Protein AF-J5WQX0-F1 (afdb_monomer)

Foldseek 3Di:
DDDPLVVLVVVLVVVVVQQVVQQDKDKDKFKDWDWDAAFKDFGDQAPADPVFWPDKKWWKDADPDTAIAQHAQADPVPRDGHQFGWHWDADPRIIMIHGSHIGHGIIIMMMTIGTGDDRVVVSVVSVVVSCVVVDDDD

pLDDT: mean 81.72, std 13.85, range [39.38, 97.69]

Radius of gyration: 22.19 Å; Cα contacts (8 Å, |Δi|>4): 241; chains: 1; bounding box: 36×27×76 Å

Nearest PDB structures (foldseek):
  5ziz-assembly3_A  TM=2.609E-01  e=1.742E-01  Xanthomonas campestris
  5zj0-assembly1_A  TM=2.557E-01  e=2.558E-01  Xanthomonas campestris
  2y7o-assembly1_A  TM=2.912E-01  e=1.125E+00  Candida albicans
  4lee-assembly4_D  TM=2.556E-01  e=1.652E+00  Candida albicans
  1nt0-assembly1_G  TM=1.414E-01  e=8.095E-01  Rattus norvegicus

Sequence (138 aa):
MISVKNTLEAMMNKFKSIDALDTGIRTKVVTEHINIRKGINNLEVLDIDVDKIVSISGTVHYSNYVLPLSYPQLNYGSGGYIEWGLAAVVISKSLKLISGA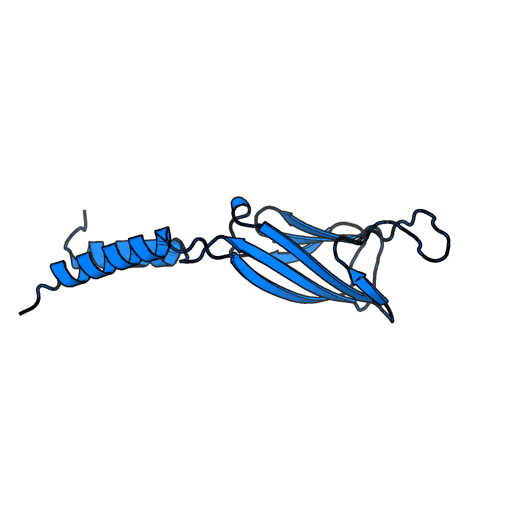DWNNCDVQVVISYVGGVKRSKIKAFKTFVKMKLGGVK

Structure (mmCIF, N/CA/C/O backbone):
data_AF-J5WQX0-F1
#
_entry.id   AF-J5WQX0-F1
#
loop_
_atom_site.group_PDB
_atom_site.id
_atom_site.type_symbol
_atom_site.label_atom_id
_atom_site.label_alt_id
_atom_site.label_comp_id
_atom_site.label_asym_id
_atom_site.label_entity_id
_atom_site.label_seq_id
_atom_site.pdbx_PDB_ins_code
_atom_site.Cartn_x
_atom_site.Cartn_y
_atom_site.Cartn_z
_atom_site.occupancy
_atom_site.B_iso_or_equiv
_atom_site.auth_seq_id
_atom_site.auth_comp_id
_atom_site.auth_asym_id
_atom_site.auth_atom_id
_atom_site.pdbx_PDB_model_num
ATOM 1 N N . MET A 1 1 ? -15.744 13.727 48.643 1.00 56.00 1 MET A N 1
ATOM 2 C CA . MET A 1 1 ? -14.835 12.661 48.168 1.00 56.00 1 MET A CA 1
ATOM 3 C C . MET A 1 1 ? -15.440 12.066 46.901 1.00 56.00 1 MET A C 1
ATOM 5 O O . MET A 1 1 ? -16.520 11.497 46.980 1.00 56.00 1 MET A O 1
ATOM 9 N N . ILE A 1 2 ? -14.848 12.301 45.725 1.00 59.72 2 ILE A N 1
ATOM 10 C CA . ILE A 1 2 ? -15.387 11.765 44.461 1.00 59.72 2 ILE A CA 1
ATOM 11 C C . ILE A 1 2 ? -15.144 10.253 44.453 1.00 59.72 2 ILE A C 1
ATOM 13 O O . ILE A 1 2 ? -14.014 9.804 44.634 1.00 59.72 2 ILE A O 1
ATOM 17 N N . SER A 1 3 ? -16.210 9.471 44.285 1.00 80.00 3 SER A N 1
ATOM 18 C CA . SER A 1 3 ? -16.136 8.011 44.233 1.00 80.00 3 SER A CA 1
ATOM 19 C C . SER A 1 3 ? -15.276 7.562 43.049 1.00 80.00 3 SER A C 1
ATOM 21 O O . SER A 1 3 ? -15.590 7.870 41.899 1.00 80.00 3 SER A O 1
ATOM 23 N N . VAL A 1 4 ? -14.220 6.787 43.323 1.00 76.81 4 VAL A N 1
ATOM 24 C CA . VAL A 1 4 ? -13.341 6.179 42.305 1.00 76.81 4 VAL A CA 1
ATOM 25 C C . VAL A 1 4 ? -14.153 5.398 41.267 1.00 76.81 4 VAL A C 1
ATOM 27 O O . VAL A 1 4 ? -13.832 5.428 40.080 1.00 76.81 4 VAL A O 1
ATOM 30 N N . LYS A 1 5 ? -15.248 4.758 41.694 1.00 77.94 5 LYS A N 1
ATOM 31 C CA . LYS A 1 5 ? -16.165 4.032 40.812 1.00 77.94 5 LYS A CA 1
ATOM 32 C C . LYS A 1 5 ? -16.825 4.952 39.784 1.00 77.94 5 LYS A C 1
ATOM 34 O O . LYS A 1 5 ? -16.767 4.662 38.594 1.00 77.94 5 LYS A O 1
ATOM 39 N N . ASN A 1 6 ? -17.362 6.086 40.227 1.00 80.88 6 ASN A N 1
ATOM 40 C CA . ASN A 1 6 ? -18.042 7.039 39.346 1.00 80.88 6 ASN A CA 1
ATOM 41 C C . ASN A 1 6 ? -17.059 7.651 38.336 1.00 80.88 6 ASN A C 1
ATOM 43 O O . ASN A 1 6 ? -17.403 7.838 37.170 1.00 80.88 6 ASN A O 1
ATOM 47 N N . THR A 1 7 ? -15.814 7.905 38.754 1.00 80.94 7 THR A N 1
ATOM 48 C CA . THR A 1 7 ? -14.754 8.391 37.859 1.00 80.94 7 THR A CA 1
ATOM 49 C C . THR A 1 7 ? -14.392 7.355 36.795 1.00 80.94 7 THR A C 1
ATOM 51 O O . THR A 1 7 ? -14.305 7.693 35.615 1.00 80.94 7 THR A O 1
ATOM 54 N N . LEU A 1 8 ? -14.221 6.083 37.173 1.00 81.50 8 LEU A N 1
ATOM 55 C CA . LEU A 1 8 ? -13.897 5.011 36.225 1.00 81.50 8 LEU A CA 1
ATOM 56 C C . LEU A 1 8 ? -15.040 4.753 35.235 1.00 81.50 8 LEU A C 1
ATOM 58 O O . LEU A 1 8 ? -14.784 4.580 34.044 1.00 81.50 8 LEU A O 1
ATOM 62 N N . GLU A 1 9 ? -16.292 4.774 35.695 1.00 82.38 9 GLU A N 1
ATOM 63 C CA . GLU A 1 9 ? -17.473 4.635 34.835 1.00 82.38 9 GLU A CA 1
ATOM 64 C C . GLU A 1 9 ? -17.591 5.799 33.841 1.00 82.38 9 GLU A C 1
ATOM 66 O O . GLU A 1 9 ? -17.786 5.568 32.644 1.00 82.38 9 GLU A O 1
ATOM 71 N N . ALA A 1 10 ? -17.380 7.038 34.295 1.00 82.12 10 ALA A N 1
ATOM 72 C CA . ALA A 1 10 ? -17.374 8.217 33.431 1.00 82.12 10 ALA A CA 1
ATOM 73 C C . ALA A 1 10 ? -16.259 8.152 32.373 1.00 82.12 10 ALA A C 1
ATOM 75 O O . ALA A 1 10 ? -16.509 8.414 31.194 1.00 82.12 10 ALA A O 1
ATOM 76 N N . MET A 1 11 ? -15.046 7.737 32.758 1.00 80.19 11 MET A N 1
ATOM 77 C CA . MET A 1 11 ? -13.945 7.525 31.812 1.00 80.19 11 MET A CA 1
ATOM 78 C C . MET A 1 11 ? -14.292 6.438 30.792 1.00 80.19 11 MET A C 1
ATOM 80 O O . MET A 1 11 ? -14.072 6.625 29.599 1.00 80.19 11 MET A O 1
ATOM 84 N N . MET A 1 12 ? -14.873 5.320 31.229 1.00 78.12 12 MET A N 1
ATOM 85 C CA . MET A 1 12 ? -15.220 4.205 30.348 1.00 78.12 12 MET A CA 1
ATOM 86 C C . MET A 1 12 ? -16.324 4.574 29.350 1.00 78.12 12 MET A C 1
ATOM 88 O O . MET A 1 12 ? -16.242 4.192 28.182 1.00 78.12 12 MET A O 1
ATOM 92 N N . ASN A 1 13 ? -17.318 5.353 29.775 1.00 78.50 13 ASN A N 1
ATOM 93 C CA . ASN A 1 13 ? -18.348 5.889 28.886 1.00 78.50 13 ASN A CA 1
ATOM 94 C C . ASN A 1 13 ? -17.761 6.884 27.881 1.00 78.50 13 ASN A C 1
ATOM 96 O O . ASN A 1 13 ? -18.088 6.807 26.700 1.00 78.50 13 ASN A O 1
ATOM 100 N N . LYS A 1 14 ? -16.820 7.734 28.311 1.00 75.31 14 LYS A N 1
ATOM 101 C CA . LYS A 1 14 ? -16.106 8.656 27.420 1.00 75.31 14 LYS A CA 1
ATOM 102 C C . LYS A 1 14 ? -15.215 7.923 26.409 1.00 75.31 14 LYS A C 1
ATOM 104 O O . LYS A 1 14 ? -15.159 8.309 25.249 1.00 75.31 14 LYS A O 1
ATOM 109 N N . PHE A 1 15 ? -14.571 6.823 26.800 1.00 71.00 15 PHE A N 1
ATOM 110 C CA . PHE A 1 15 ? -13.832 5.971 25.862 1.00 71.00 15 PHE A CA 1
ATOM 111 C C . PHE A 1 15 ? -14.752 5.293 24.848 1.00 71.00 15 PHE A C 1
ATOM 113 O O . PHE A 1 15 ? -14.426 5.278 23.668 1.00 71.00 15 PHE A O 1
ATOM 120 N N . LYS A 1 16 ? -15.906 4.766 25.281 1.00 67.44 16 LYS A N 1
ATOM 121 C CA . LYS A 1 16 ? -16.905 4.188 24.368 1.00 67.44 16 LYS A CA 1
ATOM 122 C C . LYS A 1 16 ? -17.445 5.225 23.384 1.00 67.44 16 LYS A C 1
ATOM 124 O O . LYS A 1 16 ? -17.613 4.897 22.218 1.00 67.44 16 LYS A O 1
ATOM 129 N N . SER A 1 17 ? -17.708 6.454 23.834 1.00 65.94 17 SER A N 1
ATOM 130 C CA . SER A 1 17 ? -18.188 7.514 22.946 1.00 65.94 17 SER A CA 1
ATOM 131 C C . SER A 1 17 ? -17.115 7.945 21.949 1.00 65.94 17 SER A C 1
ATOM 133 O O . SER A 1 17 ? -17.438 8.155 20.791 1.00 65.94 17 SER A O 1
ATOM 135 N N . ILE A 1 18 ? -15.847 8.031 22.366 1.00 65.31 18 ILE A N 1
ATOM 136 C CA . ILE A 1 18 ? -14.724 8.327 21.462 1.00 65.31 18 ILE A CA 1
ATOM 137 C C . ILE A 1 18 ? -14.541 7.200 20.439 1.00 65.31 18 ILE A C 1
ATOM 139 O O . ILE A 1 18 ? -14.397 7.485 19.261 1.00 65.31 18 ILE A O 1
ATOM 143 N N . ASP A 1 19 ? -14.607 5.937 20.861 1.00 62.22 19 ASP A N 1
ATOM 144 C CA . ASP A 1 19 ? -14.510 4.771 19.968 1.00 62.22 19 ASP A CA 1
ATOM 145 C C . ASP A 1 19 ? -15.660 4.727 18.947 1.00 62.22 19 ASP A C 1
ATOM 147 O O . ASP A 1 19 ? -15.450 4.410 17.782 1.00 62.22 19 ASP A O 1
ATOM 151 N N . ALA A 1 20 ? -16.874 5.100 19.367 1.00 60.50 20 ALA A N 1
ATOM 152 C CA . ALA A 1 20 ? -18.039 5.187 18.487 1.00 60.50 20 ALA A CA 1
ATOM 153 C C . ALA A 1 20 ? -18.001 6.396 17.530 1.00 60.50 20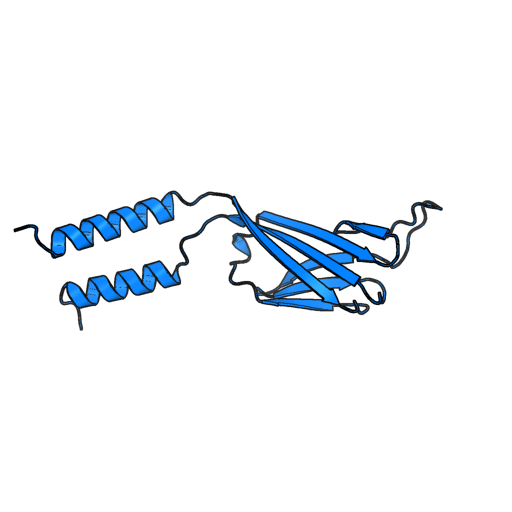 ALA A C 1
ATOM 155 O O . ALA A 1 20 ? -18.595 6.334 16.457 1.00 60.50 20 ALA A O 1
ATOM 156 N N . LEU A 1 21 ? -17.324 7.485 17.915 1.00 58.25 21 LEU A N 1
ATOM 157 C CA . LEU A 1 21 ? -17.169 8.714 17.123 1.00 58.25 21 LEU A CA 1
ATOM 158 C C . LEU A 1 21 ? -15.933 8.711 16.224 1.00 58.25 21 LEU A C 1
ATOM 160 O O . LEU A 1 21 ? -15.809 9.575 15.359 1.00 58.25 21 LEU A O 1
ATOM 164 N N . ASP A 1 22 ? -15.006 7.777 16.418 1.00 61.88 22 ASP A N 1
ATOM 165 C CA . ASP A 1 22 ? -13.799 7.689 15.609 1.00 61.88 22 ASP A CA 1
ATOM 166 C C . ASP A 1 22 ? -14.091 6.982 14.283 1.00 61.88 22 ASP A C 1
ATOM 168 O O . ASP A 1 22 ? -13.670 5.860 14.008 1.00 61.88 22 ASP A O 1
ATOM 172 N N . THR A 1 23 ? -14.884 7.670 13.469 1.00 62.62 23 THR A N 1
ATOM 173 C CA . THR A 1 23 ? -15.196 7.353 12.077 1.00 62.62 23 THR A CA 1
ATOM 174 C C . THR A 1 23 ? -14.255 8.084 11.116 1.00 62.62 23 THR A C 1
ATOM 176 O O . THR A 1 23 ? -14.508 8.117 9.914 1.00 62.62 23 THR A O 1
ATOM 179 N N . GLY A 1 24 ? -13.193 8.716 11.630 1.00 75.62 24 GLY A N 1
ATOM 180 C CA . GLY A 1 24 ? -12.246 9.479 10.826 1.00 75.62 24 GLY A CA 1
ATOM 181 C C . GLY A 1 24 ? -11.412 8.584 9.909 1.00 75.62 24 GLY A C 1
ATOM 182 O O . GLY A 1 24 ? -11.059 7.457 10.268 1.00 75.62 24 GLY A O 1
ATOM 183 N N . ILE A 1 25 ? -11.069 9.106 8.728 1.00 85.81 25 ILE A N 1
ATOM 184 C CA . ILE A 1 25 ? -10.065 8.491 7.856 1.00 85.81 25 ILE A CA 1
ATOM 185 C C . ILE A 1 25 ? -8.689 8.801 8.442 1.00 85.81 25 ILE A C 1
ATOM 187 O O . ILE A 1 25 ? -8.309 9.961 8.601 1.00 85.81 25 ILE A O 1
ATOM 191 N N . ARG A 1 26 ? -7.938 7.752 8.759 1.00 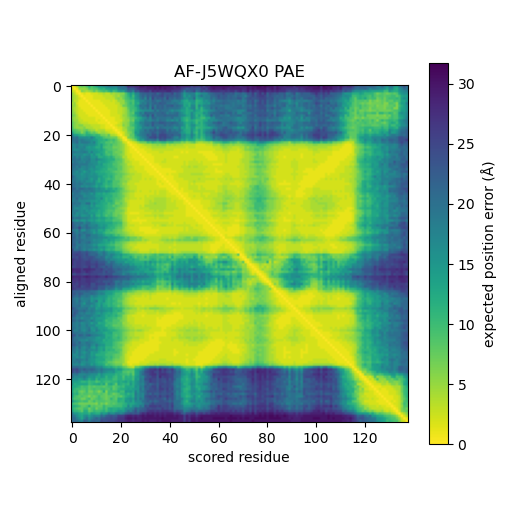87.56 26 ARG A N 1
ATOM 192 C CA . ARG A 1 26 ? -6.529 7.823 9.138 1.00 87.56 26 ARG A CA 1
ATOM 193 C C . ARG A 1 26 ? -5.664 7.371 7.987 1.00 87.56 26 ARG A C 1
ATOM 195 O O . ARG A 1 26 ? -6.114 6.628 7.122 1.00 87.56 26 ARG A O 1
ATOM 202 N N . THR A 1 27 ? -4.404 7.770 8.036 1.00 91.56 27 THR A N 1
ATOM 203 C CA . THR A 1 27 ? -3.425 7.426 7.015 1.00 91.56 27 THR A CA 1
A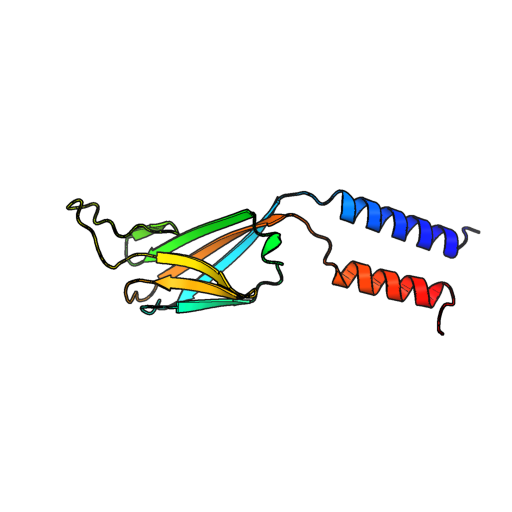TOM 204 C C . THR A 1 27 ? -2.206 6.789 7.662 1.00 91.56 27 THR A C 1
ATOM 206 O O . THR A 1 27 ? -1.704 7.275 8.676 1.00 91.56 27 THR A O 1
ATOM 209 N N . LYS A 1 28 ? -1.728 5.693 7.076 1.00 92.44 28 LYS A N 1
ATOM 210 C CA . LYS A 1 28 ? -0.415 5.113 7.344 1.00 92.44 28 LYS A CA 1
ATOM 211 C C . LYS A 1 28 ? 0.428 5.236 6.082 1.00 92.44 28 LYS A C 1
ATOM 213 O O . LYS A 1 28 ? -0.031 4.871 5.007 1.00 92.44 28 LYS A O 1
ATOM 218 N N . VAL A 1 29 ? 1.646 5.741 6.234 1.00 95.75 29 VAL A N 1
ATOM 219 C CA . VAL A 1 29 ? 2.631 5.823 5.154 1.00 95.75 29 VAL A CA 1
ATOM 220 C C . VAL A 1 29 ? 3.711 4.784 5.425 1.00 95.75 29 VAL A C 1
ATOM 222 O O . VAL A 1 29 ? 4.213 4.702 6.545 1.00 95.75 29 VAL A O 1
ATOM 225 N N . VAL A 1 30 ? 4.026 3.983 4.413 1.00 96.38 30 VAL A N 1
ATOM 226 C CA . VAL A 1 30 ? 5.088 2.974 4.414 1.00 96.38 30 VAL A CA 1
ATOM 227 C C . VAL A 1 30 ? 6.094 3.380 3.351 1.00 96.38 30 VAL A C 1
ATOM 229 O O . VAL A 1 30 ? 5.698 3.632 2.216 1.00 96.38 30 VAL A O 1
ATOM 232 N N . THR A 1 31 ? 7.369 3.468 3.712 1.00 97.06 31 THR A N 1
ATOM 233 C CA . THR A 1 31 ? 8.454 3.846 2.798 1.00 97.06 31 THR A CA 1
ATOM 234 C C . THR A 1 31 ? 9.583 2.840 2.902 1.00 97.06 31 THR A C 1
ATOM 236 O O . THR A 1 31 ? 10.069 2.614 4.006 1.00 97.06 31 THR A O 1
ATOM 239 N N . GLU A 1 32 ? 10.009 2.276 1.778 1.00 96.19 32 GLU A N 1
ATOM 240 C CA . GLU A 1 32 ? 11.018 1.216 1.722 1.00 96.19 32 GLU A CA 1
ATOM 241 C C . GLU A 1 32 ? 11.954 1.416 0.527 1.00 96.19 32 GLU A C 1
ATOM 243 O O . GLU A 1 32 ? 11.493 1.735 -0.569 1.00 96.19 32 GLU A O 1
ATOM 248 N N . HIS A 1 33 ? 13.254 1.178 0.722 1.00 97.38 33 HIS A N 1
ATOM 249 C CA . HIS A 1 33 ? 14.234 1.117 -0.366 1.00 97.38 33 HIS A CA 1
ATOM 250 C C . HIS A 1 33 ? 14.567 -0.347 -0.668 1.00 97.38 33 HIS A C 1
ATOM 252 O O . HIS A 1 33 ? 15.203 -1.018 0.148 1.00 97.38 33 HIS A O 1
ATOM 258 N N . ILE A 1 34 ? 14.120 -0.866 -1.816 1.00 96.56 34 ILE A N 1
ATOM 259 C CA . ILE A 1 34 ? 14.196 -2.299 -2.134 1.00 96.56 34 ILE A CA 1
ATOM 260 C C . ILE A 1 34 ? 14.468 -2.583 -3.614 1.00 96.56 34 ILE A C 1
ATOM 262 O O . ILE A 1 34 ? 14.176 -1.786 -4.503 1.00 96.56 34 ILE A O 1
ATOM 266 N N . ASN A 1 35 ? 14.957 -3.794 -3.885 1.00 96.94 35 ASN A N 1
ATOM 267 C CA . ASN A 1 35 ? 14.826 -4.412 -5.203 1.00 96.94 35 ASN A CA 1
ATOM 268 C C . ASN A 1 35 ? 13.471 -5.130 -5.265 1.00 96.94 35 ASN A C 1
ATOM 270 O O . ASN A 1 35 ? 13.196 -5.998 -4.435 1.00 96.94 35 ASN A O 1
ATOM 274 N N . ILE A 1 36 ? 12.637 -4.784 -6.242 1.00 95.19 36 ILE A N 1
ATOM 275 C CA . ILE A 1 36 ? 11.317 -5.381 -6.450 1.00 95.19 36 ILE A CA 1
ATOM 276 C C . ILE A 1 36 ? 11.483 -6.569 -7.391 1.00 95.19 36 ILE A C 1
ATOM 278 O O . ILE A 1 36 ? 11.897 -6.405 -8.535 1.00 95.19 36 ILE A O 1
ATOM 282 N N . ARG A 1 37 ? 11.143 -7.771 -6.933 1.00 95.44 37 ARG A N 1
ATOM 283 C CA . ARG A 1 37 ? 11.177 -8.973 -7.768 1.00 95.44 37 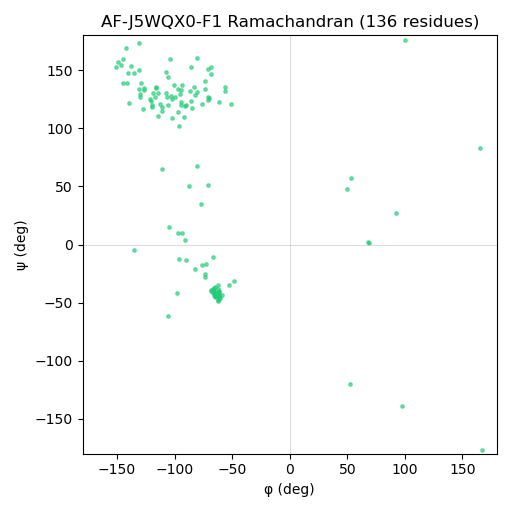ARG A CA 1
ATOM 284 C C . ARG A 1 37 ? 9.892 -9.155 -8.563 1.00 95.44 37 ARG A C 1
ATOM 286 O O . ARG A 1 37 ? 8.820 -8.759 -8.098 1.00 95.44 37 ARG A O 1
ATOM 293 N N . LYS A 1 38 ? 9.969 -9.820 -9.718 1.00 93.44 38 LYS A N 1
ATOM 294 C CA . LYS A 1 38 ? 8.773 -10.301 -10.427 1.00 93.44 38 LYS A CA 1
ATOM 295 C C . LYS A 1 38 ? 7.945 -11.197 -9.494 1.00 93.44 38 LYS A C 1
ATOM 297 O O . LYS A 1 38 ? 8.478 -12.095 -8.845 1.00 93.44 38 LYS A O 1
ATOM 302 N N . GLY A 1 39 ? 6.636 -10.962 -9.430 1.00 92.75 39 GLY A N 1
ATOM 303 C CA . GLY A 1 39 ? 5.725 -11.648 -8.514 1.00 92.75 39 GLY A CA 1
ATOM 304 C C . GLY A 1 39 ? 5.428 -10.842 -7.246 1.00 92.75 39 GLY A C 1
ATOM 305 O O . GLY A 1 39 ? 5.160 -9.646 -7.320 1.00 92.75 39 GLY A O 1
ATOM 306 N N . ILE A 1 40 ? 5.395 -11.514 -6.091 1.00 94.94 40 ILE A N 1
ATOM 307 C CA . ILE A 1 40 ? 4.934 -10.951 -4.812 1.00 94.94 40 ILE A CA 1
ATOM 308 C C . ILE A 1 40 ? 6.128 -10.580 -3.930 1.00 94.94 40 ILE A C 1
ATOM 310 O O . ILE A 1 40 ? 6.935 -11.437 -3.579 1.00 94.9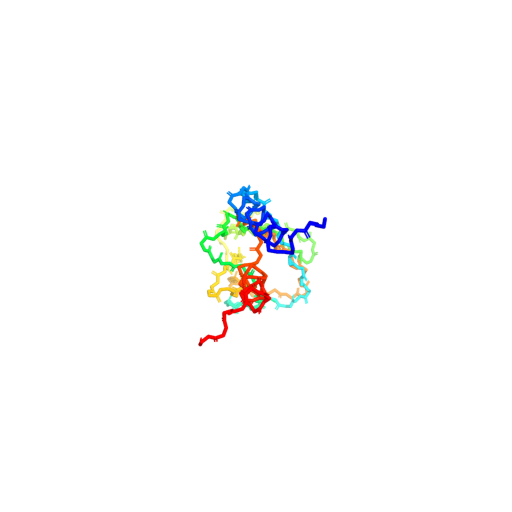4 40 ILE A O 1
ATOM 314 N N . ASN A 1 41 ? 6.171 -9.328 -3.481 1.00 95.38 41 ASN A N 1
ATOM 315 C CA . ASN A 1 41 ? 7.174 -8.801 -2.558 1.00 95.38 41 ASN A CA 1
ATOM 316 C C . ASN A 1 41 ? 6.492 -8.387 -1.254 1.00 95.38 41 ASN A C 1
ATOM 318 O O . ASN A 1 41 ? 5.442 -7.746 -1.282 1.00 95.38 41 ASN A O 1
ATOM 322 N N . ASN A 1 42 ? 7.067 -8.745 -0.107 1.00 95.38 42 ASN A N 1
ATOM 323 C CA . ASN A 1 42 ? 6.553 -8.315 1.194 1.00 95.38 42 ASN A CA 1
ATOM 324 C C . ASN A 1 42 ? 7.142 -6.948 1.550 1.00 95.38 42 ASN A C 1
ATOM 326 O O . ASN A 1 42 ? 8.353 -6.783 1.450 1.00 95.38 42 ASN A O 1
ATOM 330 N N . LEU A 1 43 ? 6.297 -6.010 1.982 1.00 94.38 43 LEU A N 1
ATOM 331 C CA . LEU A 1 43 ? 6.733 -4.692 2.452 1.00 94.38 43 LEU A CA 1
ATOM 332 C C . LEU A 1 43 ? 6.627 -4.594 3.973 1.00 94.38 43 LEU A C 1
ATOM 334 O O . LEU A 1 43 ? 7.629 -4.448 4.657 1.00 94.38 43 LEU A O 1
ATOM 338 N N . GLU A 1 44 ? 5.419 -4.731 4.524 1.00 93.56 44 GLU A N 1
ATOM 339 C CA . GLU A 1 44 ? 5.202 -4.542 5.961 1.00 93.56 44 GLU A CA 1
ATOM 340 C C . GLU A 1 44 ? 4.066 -5.423 6.490 1.00 93.56 44 GLU A C 1
ATOM 342 O O . GLU A 1 44 ? 3.160 -5.824 5.756 1.00 93.56 44 GLU A O 1
ATOM 347 N N . VAL A 1 45 ? 4.076 -5.697 7.795 1.00 93.00 45 VAL A N 1
ATOM 348 C CA . VAL A 1 45 ? 2.913 -6.214 8.521 1.00 93.00 45 VAL A CA 1
ATOM 349 C C . VAL A 1 45 ? 2.157 -5.038 9.138 1.00 93.00 45 VAL A C 1
ATOM 351 O O . VAL A 1 45 ? 2.696 -4.257 9.918 1.00 93.00 45 VAL A O 1
ATOM 354 N N . LEU A 1 46 ? 0.883 -4.910 8.792 1.00 89.62 46 LEU A N 1
ATOM 355 C CA . LEU A 1 46 ? 0.010 -3.823 9.204 1.00 89.62 46 LEU A CA 1
ATOM 356 C C . LEU A 1 46 ? -0.795 -4.207 10.449 1.00 89.62 46 LEU A C 1
ATOM 358 O O . LEU A 1 46 ? -1.457 -5.239 10.497 1.00 89.62 46 LEU A O 1
ATOM 362 N N . ASP A 1 47 ? -0.843 -3.313 11.432 1.00 87.94 47 ASP A N 1
ATOM 363 C CA . ASP A 1 47 ? -1.810 -3.388 12.538 1.00 87.94 47 ASP A CA 1
ATOM 364 C C . ASP A 1 47 ? -3.123 -2.681 12.148 1.00 87.94 47 ASP A C 1
ATOM 366 O O . ASP A 1 47 ? -3.591 -1.772 12.832 1.00 87.94 47 ASP A O 1
ATOM 370 N N . ILE A 1 48 ? -3.661 -3.041 10.977 1.00 86.94 48 ILE A N 1
ATOM 371 C CA . ILE A 1 48 ? -4.888 -2.487 10.389 1.00 86.94 48 ILE A CA 1
ATOM 372 C C . ILE A 1 48 ? -5.766 -3.669 9.975 1.00 86.94 48 ILE A C 1
ATOM 374 O O . ILE A 1 48 ? -5.296 -4.601 9.319 1.00 86.94 48 ILE A O 1
ATOM 378 N N . ASP A 1 49 ? -7.033 -3.657 10.384 1.00 86.00 49 ASP A N 1
ATOM 379 C CA . ASP A 1 49 ? -7.994 -4.661 9.931 1.00 86.00 49 ASP A CA 1
ATOM 380 C C . ASP A 1 49 ? -8.378 -4.378 8.466 1.00 86.00 49 ASP A C 1
ATOM 382 O O . ASP A 1 49 ? -8.619 -3.233 8.084 1.00 86.00 49 ASP A O 1
ATOM 386 N N . VAL A 1 50 ? -8.382 -5.416 7.622 1.00 87.00 50 VAL A N 1
ATOM 387 C CA . VAL A 1 50 ? -8.511 -5.266 6.157 1.00 87.00 50 VAL A CA 1
ATOM 388 C C . VAL A 1 50 ? -9.851 -4.638 5.763 1.00 87.00 50 VAL A C 1
ATOM 390 O O . VAL A 1 50 ? -9.892 -3.826 4.845 1.00 87.00 50 VAL A O 1
ATOM 393 N N . ASP A 1 51 ? -10.924 -4.933 6.501 1.00 87.94 51 ASP A N 1
ATOM 394 C CA . ASP A 1 51 ? -12.264 -4.354 6.318 1.00 87.94 51 ASP A CA 1
ATOM 395 C C . ASP A 1 51 ? -12.335 -2.852 6.638 1.00 87.94 51 ASP A C 1
ATOM 397 O O . ASP A 1 51 ? -13.343 -2.204 6.360 1.00 87.94 51 ASP A O 1
ATOM 401 N N . LYS A 1 52 ? -11.280 -2.286 7.235 1.00 88.69 52 LYS A N 1
ATOM 402 C CA . LYS A 1 52 ? -11.170 -0.854 7.525 1.00 88.69 52 LYS A CA 1
ATOM 403 C C . LYS A 1 52 ? -10.400 -0.084 6.469 1.00 88.69 52 LYS A C 1
ATOM 405 O O . LYS A 1 52 ? -10.446 1.143 6.509 1.00 88.69 52 LYS A O 1
ATOM 410 N N . ILE A 1 53 ? -9.695 -0.752 5.558 1.00 91.69 53 ILE A N 1
ATOM 411 C CA . ILE A 1 53 ? -8.929 -0.080 4.507 1.00 91.69 53 ILE A CA 1
ATOM 412 C C . ILE A 1 53 ? -9.902 0.541 3.501 1.00 91.69 53 ILE A C 1
ATOM 414 O O . ILE A 1 53 ? -10.767 -0.135 2.955 1.00 91.69 53 ILE A O 1
ATOM 418 N N . VAL A 1 54 ? -9.741 1.840 3.266 1.00 93.50 54 VAL A N 1
ATOM 419 C CA . VAL A 1 54 ? -10.536 2.632 2.317 1.00 93.50 54 VAL A CA 1
ATOM 420 C C . VAL A 1 54 ? -9.797 2.770 0.994 1.00 93.50 54 VAL A C 1
ATOM 422 O O . VAL A 1 54 ? -10.400 2.659 -0.069 1.00 93.50 54 VAL A O 1
ATOM 425 N N . SER A 1 55 ? -8.488 3.010 1.047 1.00 93.56 55 SER A N 1
ATOM 426 C CA . SER A 1 55 ? -7.663 3.128 -0.148 1.00 93.56 55 SER A CA 1
ATOM 427 C C . SER A 1 55 ? -6.225 2.702 0.114 1.00 93.56 55 SER A C 1
ATOM 429 O O . SER A 1 55 ? -5.710 2.786 1.232 1.00 93.56 55 SER A O 1
ATOM 431 N N . ILE A 1 56 ? -5.589 2.238 -0.958 1.00 95.19 56 ILE A N 1
ATOM 432 C CA . ILE A 1 56 ? -4.158 1.977 -1.039 1.00 95.19 56 ILE A CA 1
ATOM 433 C C . ILE A 1 56 ? -3.678 2.729 -2.277 1.00 95.19 56 ILE A C 1
ATOM 435 O O . ILE A 1 56 ? -4.120 2.442 -3.388 1.00 95.19 56 ILE A O 1
ATOM 439 N N . SER A 1 57 ? -2.810 3.709 -2.080 1.00 94.81 57 SER A N 1
ATOM 440 C CA . SER A 1 57 ? -2.163 4.471 -3.146 1.00 94.81 57 SER A CA 1
ATOM 441 C C . SER A 1 57 ? -0.663 4.521 -2.893 1.00 94.81 57 SER A C 1
ATOM 443 O O . SER A 1 57 ? -0.181 4.048 -1.864 1.00 94.81 57 SER A O 1
ATOM 445 N N . GLY A 1 58 ? 0.107 5.051 -3.833 1.00 95.25 58 GLY A N 1
ATOM 446 C CA . GLY A 1 58 ? 1.542 5.160 -3.635 1.00 95.25 58 GLY A CA 1
ATOM 447 C C . GLY A 1 58 ? 2.301 5.489 -4.899 1.00 95.25 58 GLY A C 1
ATOM 448 O O . GLY A 1 58 ? 1.710 5.679 -5.964 1.00 95.25 58 GLY A O 1
ATOM 449 N N . THR A 1 59 ? 3.616 5.520 -4.762 1.00 95.75 59 THR A N 1
ATOM 450 C CA . THR A 1 59 ? 4.556 5.707 -5.858 1.00 95.75 59 THR A CA 1
ATOM 451 C C . THR A 1 59 ? 5.741 4.761 -5.716 1.00 95.75 59 THR A C 1
ATOM 453 O O . THR A 1 59 ? 6.106 4.333 -4.620 1.00 95.75 59 THR A O 1
ATOM 456 N N . VAL A 1 60 ? 6.348 4.437 -6.851 1.00 95.00 60 VAL A N 1
ATOM 457 C CA . VAL A 1 60 ? 7.653 3.790 -6.947 1.00 95.00 60 VAL A CA 1
ATOM 458 C C . VAL A 1 60 ? 8.562 4.728 -7.719 1.00 95.00 60 VAL A C 1
ATOM 460 O O . VAL A 1 60 ? 8.274 5.078 -8.865 1.00 95.00 60 VAL A O 1
ATOM 463 N N . HIS A 1 61 ? 9.646 5.151 -7.088 1.00 95.12 61 HIS A N 1
ATOM 464 C CA . HIS A 1 61 ? 10.716 5.873 -7.750 1.00 95.12 61 HIS A CA 1
ATOM 465 C C . HIS A 1 61 ? 11.719 4.841 -8.247 1.00 95.12 61 HIS A C 1
ATOM 467 O O . HIS A 1 61 ? 12.259 4.057 -7.466 1.00 95.12 61 HIS A O 1
ATOM 473 N N . TYR A 1 62 ? 11.937 4.823 -9.555 1.00 91.06 62 TYR A N 1
ATOM 474 C CA . TYR A 1 62 ? 12.856 3.906 -10.211 1.00 91.06 62 TYR A CA 1
ATOM 475 C C . TYR A 1 62 ? 13.623 4.650 -11.292 1.00 91.06 62 TYR A C 1
ATOM 477 O O . TYR A 1 62 ? 13.025 5.180 -12.230 1.00 91.06 62 TYR A O 1
ATOM 485 N N . SER A 1 63 ? 14.953 4.654 -11.191 1.00 88.12 63 SER A N 1
ATOM 486 C CA . SER A 1 63 ? 15.808 5.427 -12.094 1.00 88.12 63 SER A CA 1
ATOM 487 C C . SER A 1 63 ? 15.354 6.899 -12.142 1.00 88.12 63 SER A C 1
ATOM 489 O O . SER A 1 63 ? 15.321 7.562 -11.109 1.00 88.12 63 SER A O 1
ATOM 491 N N . ASN A 1 64 ? 14.981 7.414 -13.312 1.00 88.00 64 ASN A N 1
ATOM 492 C CA . ASN A 1 64 ? 14.445 8.759 -13.521 1.00 88.00 64 ASN A CA 1
ATOM 493 C C . ASN A 1 64 ? 12.904 8.819 -13.571 1.00 88.00 64 ASN A C 1
ATOM 495 O O . ASN A 1 64 ? 12.351 9.855 -13.941 1.00 88.00 64 ASN A O 1
ATOM 499 N N . TYR A 1 65 ? 12.208 7.732 -13.227 1.00 86.38 65 TYR A N 1
ATOM 500 C CA . TYR A 1 65 ? 10.751 7.637 -13.270 1.00 86.38 65 TYR A CA 1
ATOM 501 C C . TYR A 1 65 ? 10.130 7.681 -11.874 1.00 86.38 65 TYR A C 1
ATOM 503 O O . TYR A 1 65 ? 10.642 7.086 -10.926 1.00 86.38 65 TYR A O 1
ATOM 511 N N . VAL A 1 66 ? 8.965 8.325 -11.782 1.00 91.12 66 VAL A N 1
ATOM 512 C CA . VAL A 1 66 ? 8.041 8.209 -10.649 1.00 91.12 66 VAL A CA 1
ATOM 513 C C . VAL A 1 66 ? 6.772 7.547 -11.166 1.00 91.12 66 VAL A C 1
ATOM 515 O O . VAL A 1 66 ? 6.042 8.129 -11.968 1.00 91.12 66 VAL A O 1
ATOM 518 N N . LEU A 1 67 ? 6.533 6.310 -10.741 1.00 89.38 67 LEU A N 1
ATOM 519 C CA . LEU A 1 67 ? 5.431 5.480 -11.216 1.00 89.38 67 LEU A CA 1
ATOM 520 C C . LEU A 1 67 ? 4.348 5.388 -10.135 1.00 89.38 67 LEU A C 1
ATOM 522 O O . LEU A 1 67 ? 4.671 5.037 -9.000 1.00 89.38 67 LEU A O 1
ATOM 526 N N . PRO A 1 68 ? 3.074 5.689 -10.429 1.00 90.38 68 PRO A N 1
ATOM 527 C CA . PRO A 1 68 ? 1.995 5.545 -9.455 1.00 90.38 68 PRO A CA 1
ATOM 528 C C . PRO A 1 68 ? 1.677 4.072 -9.176 1.00 90.38 68 PRO A C 1
ATOM 530 O O . PRO A 1 68 ? 1.787 3.234 -10.062 1.00 90.38 68 PRO A O 1
ATOM 533 N N . LEU A 1 69 ? 1.195 3.759 -7.974 1.00 89.19 69 LEU A N 1
ATOM 534 C CA . LEU A 1 69 ? 0.556 2.479 -7.659 1.00 89.19 69 LEU A CA 1
ATOM 535 C C . LEU A 1 69 ? -0.977 2.648 -7.695 1.00 89.19 69 LEU A C 1
ATOM 537 O O . LEU A 1 69 ? -1.506 3.520 -7.012 1.00 89.19 69 LEU A O 1
ATOM 541 N N . SER A 1 70 ? -1.750 1.848 -8.437 1.00 77.88 70 SER A N 1
ATOM 542 C CA . SER A 1 70 ? -1.306 0.786 -9.355 1.00 77.88 70 SER A CA 1
ATOM 543 C C . SER A 1 70 ? -0.867 1.352 -10.712 1.00 77.88 70 SER A C 1
ATOM 545 O O . SER A 1 70 ? -1.600 2.129 -11.322 1.00 77.88 70 SER A O 1
ATOM 547 N N . TYR A 1 71 ? 0.305 0.934 -11.192 1.00 78.19 71 TYR A N 1
ATOM 548 C CA . TYR A 1 71 ? 0.842 1.307 -12.497 1.00 78.19 71 TYR A CA 1
ATOM 549 C C . TYR A 1 71 ? 0.266 0.364 -13.562 1.00 78.19 71 TYR A C 1
ATOM 551 O O . TYR A 1 71 ? 0.505 -0.849 -13.476 1.00 78.19 71 TYR A O 1
ATOM 559 N N . PRO A 1 72 ? -0.500 0.867 -14.550 1.00 70.00 72 PRO A N 1
ATOM 560 C CA . PRO A 1 72 ? -1.043 0.026 -15.605 1.00 70.00 72 PRO A CA 1
ATOM 561 C C . PRO A 1 72 ? 0.074 -0.496 -16.515 1.00 70.00 72 PRO A C 1
ATOM 563 O O . PRO A 1 72 ? 1.107 0.140 -16.701 1.00 70.00 72 PRO A O 1
ATOM 566 N N . GLN A 1 73 ? -0.167 -1.653 -17.129 1.00 72.25 73 GLN A N 1
ATOM 567 C CA . GLN A 1 73 ? 0.714 -2.294 -18.109 1.00 72.25 73 GLN A CA 1
ATOM 568 C C . GLN A 1 73 ? 0.742 -1.540 -19.453 1.00 72.25 73 GLN A C 1
ATOM 570 O O . GLN A 1 73 ? 0.508 -2.142 -20.492 1.00 72.25 73 GLN A O 1
ATOM 575 N N . LEU A 1 74 ? 0.976 -0.228 -19.458 1.00 67.81 74 LEU A N 1
ATOM 576 C CA . LEU A 1 74 ? 0.960 0.608 -20.660 1.00 67.81 74 LEU A CA 1
ATOM 577 C C . LEU A 1 74 ? 2.340 1.206 -20.935 1.00 67.81 74 LEU A C 1
ATOM 579 O O . LEU A 1 74 ? 3.016 1.717 -20.042 1.00 67.81 74 LEU A O 1
ATOM 583 N N . ASN A 1 75 ? 2.746 1.161 -22.201 1.00 67.94 75 ASN A N 1
ATOM 584 C CA . ASN A 1 75 ? 3.901 1.873 -22.721 1.00 67.94 75 ASN A CA 1
ATOM 585 C C . ASN A 1 75 ? 3.449 3.236 -23.245 1.00 67.94 75 ASN A C 1
ATOM 587 O O . ASN A 1 75 ? 2.800 3.321 -24.282 1.00 67.94 75 ASN A O 1
ATOM 591 N N . TYR A 1 76 ? 3.813 4.316 -22.561 1.00 64.06 76 TYR A N 1
ATOM 592 C CA . TYR A 1 76 ? 3.407 5.668 -22.958 1.00 64.06 76 TYR A CA 1
ATOM 593 C C . TYR A 1 76 ? 4.132 6.201 -24.205 1.00 64.06 76 TYR A C 1
ATOM 595 O O . TYR A 1 76 ? 3.651 7.147 -24.820 1.00 64.06 76 TYR A O 1
ATOM 603 N N . GLY A 1 77 ? 5.254 5.593 -24.607 1.00 71.88 77 GLY A N 1
ATOM 604 C CA . GLY A 1 77 ? 5.976 5.962 -25.829 1.00 71.88 77 GLY A CA 1
ATOM 605 C C . GLY A 1 77 ? 5.395 5.339 -27.101 1.00 71.88 77 GLY A C 1
ATOM 606 O O . GLY A 1 77 ? 5.633 5.852 -28.190 1.00 71.88 77 GLY A O 1
ATOM 607 N N . SER A 1 78 ? 4.639 4.243 -26.978 1.00 73.25 78 SER A N 1
ATOM 608 C CA . SER A 1 78 ? 4.115 3.493 -28.130 1.00 73.25 78 SER A CA 1
ATOM 609 C C . SER A 1 78 ? 2.645 3.075 -28.025 1.00 73.25 78 SER A C 1
ATOM 611 O O . SER A 1 78 ? 2.112 2.502 -28.970 1.00 73.25 78 SER A O 1
ATOM 613 N N . GLY A 1 79 ? 1.980 3.322 -26.893 1.00 67.56 79 GLY A N 1
ATOM 614 C CA . GLY A 1 79 ? 0.600 2.904 -26.621 1.00 67.56 79 GLY A CA 1
ATOM 615 C C . GLY A 1 79 ? 0.402 1.391 -26.448 1.00 67.56 79 GLY A C 1
ATOM 616 O O . GLY A 1 79 ? -0.727 0.948 -26.258 1.00 67.56 79 GLY A O 1
ATOM 617 N N . GLY A 1 80 ? 1.469 0.589 -26.524 1.00 70.81 80 GLY A N 1
ATOM 618 C CA . GLY A 1 80 ? 1.404 -0.870 -26.403 1.00 70.81 80 GLY A CA 1
ATOM 619 C C . GLY A 1 80 ? 1.320 -1.362 -24.956 1.00 70.81 80 GLY A C 1
ATOM 620 O O . GLY A 1 80 ? 1.710 -0.657 -24.025 1.00 70.81 80 GLY A O 1
ATOM 621 N N . TYR A 1 81 ? 0.857 -2.598 -24.761 1.00 69.94 81 TYR A N 1
ATOM 622 C CA . TYR A 1 81 ? 0.916 -3.252 -23.452 1.00 69.94 81 TYR A CA 1
ATOM 623 C C . TYR A 1 81 ? 2.348 -3.685 -23.108 1.00 69.94 81 TYR A C 1
ATOM 625 O O . TYR A 1 81 ? 3.067 -4.182 -23.975 1.00 69.94 81 TYR A O 1
ATOM 633 N N . ILE A 1 82 ? 2.759 -3.528 -21.845 1.00 71.25 82 ILE A N 1
ATOM 634 C CA . ILE A 1 82 ? 4.063 -3.999 -21.336 1.00 71.25 82 ILE A CA 1
ATOM 635 C C . ILE A 1 82 ? 3.931 -4.706 -19.987 1.00 71.25 82 ILE A C 1
ATOM 637 O O . ILE A 1 82 ? 3.122 -4.327 -19.147 1.00 71.25 82 ILE A O 1
ATOM 641 N N . GLU A 1 83 ? 4.783 -5.698 -19.726 1.00 72.00 83 GLU A N 1
ATOM 642 C CA . GLU A 1 83 ? 4.759 -6.517 -18.501 1.00 72.00 83 GLU A CA 1
ATOM 643 C C . GLU A 1 83 ? 5.357 -5.818 -17.261 1.00 72.00 83 GLU A C 1
ATOM 645 O O . GLU A 1 83 ? 5.988 -6.443 -16.417 1.00 72.00 83 GLU A O 1
ATOM 650 N N . TRP A 1 84 ? 5.182 -4.506 -17.124 1.00 78.50 84 TRP A N 1
ATOM 651 C CA . TRP A 1 84 ? 5.760 -3.697 -16.038 1.00 78.50 84 TRP A CA 1
ATOM 652 C C . TRP A 1 84 ? 4.732 -3.295 -14.975 1.00 78.50 84 TRP A C 1
ATOM 654 O O . TRP A 1 84 ? 4.971 -2.393 -14.183 1.00 78.50 84 TRP A O 1
ATOM 664 N N . GLY A 1 85 ? 3.565 -3.938 -14.954 1.00 84.38 85 GLY A N 1
ATOM 665 C CA . GLY A 1 85 ? 2.507 -3.595 -14.003 1.00 84.38 85 GLY A CA 1
ATOM 666 C C . GLY A 1 85 ? 2.993 -3.665 -12.552 1.00 84.38 85 GLY A C 1
ATOM 667 O O . GLY A 1 85 ? 3.667 -4.626 -12.175 1.00 84.38 85 GLY A O 1
ATOM 668 N N . LEU A 1 86 ? 2.634 -2.661 -11.752 1.00 89.75 86 LEU A N 1
ATOM 669 C CA . LEU A 1 86 ? 2.932 -2.588 -10.320 1.00 89.75 86 LEU A CA 1
ATOM 670 C C . LEU A 1 86 ? 1.638 -2.345 -9.550 1.00 89.75 86 LEU A C 1
ATOM 672 O O . LEU A 1 86 ? 0.871 -1.454 -9.904 1.00 89.75 86 LEU A O 1
ATOM 676 N N . ALA A 1 87 ? 1.393 -3.096 -8.482 1.00 91.81 87 ALA A N 1
ATOM 677 C CA . ALA A 1 87 ? 0.218 -2.907 -7.637 1.00 91.81 87 ALA A CA 1
ATOM 678 C C . ALA A 1 87 ? 0.542 -3.183 -6.170 1.00 91.81 87 ALA A C 1
ATOM 680 O O . ALA A 1 87 ? 1.227 -4.153 -5.850 1.00 91.81 87 ALA A O 1
ATOM 681 N N . ALA A 1 88 ? 0.017 -2.358 -5.267 1.00 94.31 88 ALA A N 1
ATOM 682 C CA . ALA A 1 88 ? 0.050 -2.637 -3.837 1.00 94.31 88 ALA A CA 1
ATOM 683 C C . ALA A 1 88 ? -1.236 -3.351 -3.410 1.00 94.31 88 ALA A C 1
ATOM 685 O O . ALA A 1 88 ? -2.336 -2.970 -3.808 1.00 94.31 88 ALA A O 1
ATOM 686 N N . VAL A 1 89 ? -1.101 -4.377 -2.573 1.00 9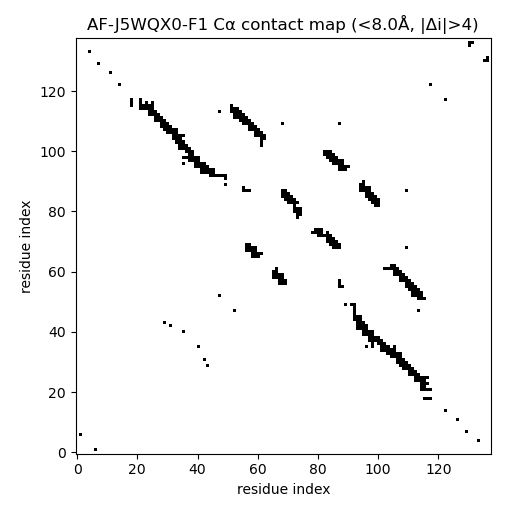4.44 89 VAL A N 1
ATOM 687 C CA . VAL A 1 89 ? -2.226 -5.144 -2.030 1.00 94.44 89 VAL A CA 1
ATOM 688 C C . VAL A 1 89 ? -1.971 -5.488 -0.569 1.00 94.44 89 VAL A C 1
ATOM 690 O O . VAL A 1 89 ? -0.835 -5.723 -0.165 1.00 94.44 89 VAL A O 1
ATOM 693 N N . VAL A 1 90 ? -3.031 -5.556 0.233 1.00 93.88 90 VAL A N 1
ATOM 694 C CA . VAL A 1 90 ? -2.957 -6.083 1.599 1.00 93.88 90 VAL A CA 1
ATOM 695 C C . VAL A 1 90 ? -3.596 -7.467 1.634 1.00 93.88 90 VAL A C 1
ATOM 697 O O . VAL A 1 90 ? -4.781 -7.613 1.352 1.00 93.88 90 VAL A O 1
ATOM 700 N N . ILE A 1 91 ? -2.819 -8.487 2.008 1.00 90.12 91 ILE A N 1
ATOM 701 C CA . ILE A 1 91 ? -3.286 -9.873 2.165 1.00 90.12 91 ILE A CA 1
ATOM 702 C C . ILE A 1 91 ? -3.044 -10.293 3.609 1.00 90.12 91 ILE A C 1
ATOM 704 O O . ILE A 1 91 ? -1.900 -10.314 4.058 1.00 90.12 91 ILE A O 1
ATOM 708 N N . SER A 1 92 ? -4.107 -10.627 4.345 1.00 87.38 92 SER A N 1
ATOM 709 C CA . SER A 1 92 ? -4.018 -11.081 5.745 1.00 87.38 92 SER A CA 1
ATOM 710 C C . SER A 1 92 ? -3.158 -10.162 6.624 1.00 87.38 92 SER A C 1
ATOM 712 O O . SER A 1 92 ? -2.279 -10.626 7.345 1.00 87.38 92 SER A O 1
ATOM 714 N N . LYS A 1 93 ? -3.394 -8.845 6.537 1.00 88.38 93 LYS A N 1
ATOM 715 C CA . LYS A 1 93 ? -2.630 -7.782 7.220 1.00 88.38 93 LYS A CA 1
ATOM 716 C C . LYS A 1 93 ? -1.190 -7.574 6.738 1.00 88.38 93 LYS A C 1
ATOM 718 O O . LYS A 1 93 ? -0.508 -6.708 7.263 1.00 88.38 93 LYS A O 1
ATOM 723 N N . SER A 1 94 ? -0.711 -8.300 5.735 1.00 92.81 94 SER A N 1
ATOM 724 C CA . SER A 1 94 ? 0.596 -8.050 5.121 1.00 92.81 94 SER A CA 1
ATOM 725 C C . SER A 1 94 ? 0.433 -7.148 3.903 1.00 92.81 94 SER A C 1
ATOM 727 O O . SER A 1 94 ? -0.265 -7.517 2.957 1.00 92.81 94 SER A O 1
ATOM 729 N N . LEU A 1 95 ? 1.077 -5.980 3.928 1.00 95.69 95 LEU A N 1
ATOM 730 C CA . LEU A 1 95 ? 1.256 -5.136 2.756 1.00 95.69 95 LEU A CA 1
ATOM 731 C C . LEU A 1 95 ? 2.261 -5.798 1.814 1.00 95.69 95 LEU A C 1
ATOM 733 O O . LEU A 1 95 ? 3.378 -6.146 2.210 1.00 95.69 95 LEU A O 1
ATOM 737 N N . LYS A 1 96 ? 1.847 -5.954 0.563 1.00 95.56 96 LYS A N 1
ATOM 738 C CA . LYS A 1 96 ? 2.609 -6.596 -0.497 1.00 95.56 96 LYS A CA 1
ATOM 739 C C . LYS A 1 96 ? 2.625 -5.721 -1.737 1.00 95.56 96 LYS A C 1
ATOM 741 O O . LYS A 1 96 ? 1.666 -5.002 -2.013 1.00 95.56 96 LYS A O 1
ATOM 746 N N . LEU A 1 97 ? 3.700 -5.847 -2.500 1.00 94.62 97 LEU A N 1
ATOM 747 C CA . LEU A 1 97 ? 3.851 -5.256 -3.818 1.00 94.62 97 LEU A CA 1
ATOM 748 C C . LEU A 1 97 ? 3.890 -6.375 -4.859 1.00 94.62 97 LEU A C 1
ATOM 750 O O . LEU A 1 97 ? 4.739 -7.267 -4.791 1.00 94.62 97 LEU A O 1
ATOM 754 N N . ILE A 1 98 ? 2.954 -6.338 -5.800 1.00 92.81 98 ILE A N 1
ATOM 755 C CA . ILE A 1 98 ? 2.901 -7.232 -6.953 1.00 92.81 98 ILE A CA 1
ATOM 756 C C . ILE A 1 98 ? 3.570 -6.525 -8.125 1.00 92.81 98 ILE A C 1
ATOM 758 O O . ILE A 1 98 ? 3.216 -5.389 -8.436 1.00 92.81 98 ILE A O 1
ATOM 762 N N . SER A 1 99 ? 4.507 -7.208 -8.778 1.00 91.94 99 SER A N 1
ATOM 763 C CA . SER A 1 99 ? 5.211 -6.698 -9.951 1.00 91.94 99 SER A CA 1
ATOM 764 C C . SER A 1 99 ? 5.190 -7.685 -11.114 1.00 91.94 99 SER A C 1
ATOM 766 O O . SER A 1 99 ? 5.405 -8.885 -10.929 1.00 91.94 99 SER A O 1
ATOM 768 N N . GLY A 1 100 ? 4.984 -7.174 -12.328 1.00 89.19 100 GLY A N 1
ATOM 769 C CA . GLY A 1 100 ? 5.129 -7.932 -13.576 1.00 89.19 100 GLY A CA 1
ATOM 770 C C . GLY A 1 100 ? 6.584 -8.171 -14.009 1.00 89.19 100 GLY A C 1
ATOM 771 O O . GLY A 1 100 ? 6.840 -9.088 -14.791 1.00 89.19 100 GLY A O 1
ATOM 772 N N . ALA A 1 101 ? 7.533 -7.406 -13.460 1.00 89.50 101 ALA A N 1
ATOM 773 C CA . ALA A 1 101 ? 8.951 -7.431 -13.825 1.00 89.50 101 ALA A CA 1
ATOM 774 C C . ALA A 1 101 ? 9.876 -7.263 -12.606 1.00 89.50 101 ALA A C 1
ATOM 776 O O . ALA A 1 101 ? 9.425 -6.925 -11.511 1.00 89.50 101 ALA A O 1
ATOM 777 N N . ASP A 1 102 ? 11.172 -7.501 -12.795 1.00 92.31 102 ASP A N 1
ATOM 778 C CA . ASP A 1 102 ? 12.192 -7.162 -11.802 1.00 92.31 102 ASP A CA 1
ATOM 779 C C . ASP A 1 102 ? 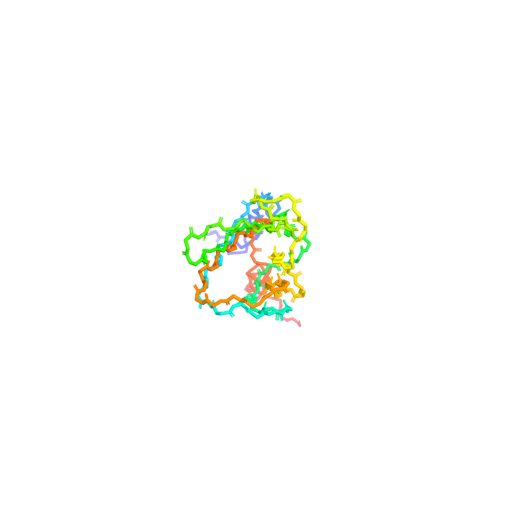12.604 -5.688 -11.933 1.00 92.31 102 ASP A C 1
ATOM 781 O O . ASP A 1 102 ? 12.860 -5.202 -13.034 1.00 92.31 102 ASP A O 1
ATOM 785 N N . TRP A 1 103 ? 12.719 -4.997 -10.800 1.00 92.31 103 TRP A N 1
ATOM 786 C CA . TRP A 1 103 ? 13.164 -3.610 -10.696 1.00 92.31 103 TRP A CA 1
ATOM 787 C C . TRP A 1 103 ? 14.234 -3.505 -9.615 1.00 92.31 103 TRP A C 1
ATOM 789 O O . TRP A 1 103 ? 14.069 -4.026 -8.512 1.00 92.31 103 TRP A O 1
ATOM 799 N N . ASN A 1 104 ? 15.330 -2.814 -9.912 1.00 95.19 104 ASN A N 1
ATOM 800 C CA . ASN A 1 104 ? 16.438 -2.653 -8.971 1.00 95.19 104 ASN A CA 1
ATOM 801 C C . ASN A 1 104 ? 16.488 -1.226 -8.418 1.00 95.19 104 ASN A C 1
ATOM 803 O O . ASN A 1 104 ? 16.169 -0.285 -9.142 1.00 95.19 104 ASN A O 1
ATOM 807 N N . ASN A 1 105 ? 16.939 -1.076 -7.170 1.00 95.88 105 ASN A N 1
ATOM 808 C CA . ASN A 1 105 ? 17.162 0.201 -6.484 1.00 95.88 105 ASN A CA 1
ATOM 809 C C . ASN A 1 105 ? 15.929 1.120 -6.518 1.00 95.88 105 ASN A C 1
ATOM 811 O O . ASN A 1 105 ? 15.985 2.226 -7.056 1.00 95.88 105 ASN A O 1
ATOM 815 N N . CYS A 1 106 ? 14.802 0.631 -6.004 1.00 96.06 106 CYS A N 1
ATOM 816 C CA . CYS A 1 106 ? 13.540 1.362 -5.995 1.00 96.06 106 CYS A CA 1
ATOM 817 C C . CYS A 1 106 ? 13.269 1.981 -4.626 1.00 96.06 106 CYS A C 1
ATOM 819 O O . CYS A 1 106 ? 13.390 1.290 -3.615 1.00 96.06 106 CYS A O 1
ATOM 821 N N . ASP A 1 107 ? 12.791 3.225 -4.609 1.00 97.56 107 ASP A N 1
ATOM 822 C CA . ASP A 1 107 ? 12.156 3.808 -3.425 1.00 97.56 107 ASP A CA 1
ATOM 823 C C . ASP A 1 107 ? 10.642 3.668 -3.558 1.00 97.56 107 ASP A C 1
ATOM 825 O O . ASP A 1 107 ? 10.011 4.239 -4.450 1.00 97.56 107 ASP A O 1
ATOM 829 N N . VAL A 1 108 ? 10.048 2.874 -2.678 1.00 96.94 108 VAL A N 1
ATOM 830 C CA . VAL A 1 108 ? 8.616 2.588 -2.660 1.00 96.94 108 VAL A CA 1
ATOM 831 C C . VAL A 1 108 ? 7.976 3.398 -1.549 1.00 96.94 108 VAL A C 1
ATOM 833 O O . VAL A 1 108 ? 8.390 3.301 -0.397 1.00 96.94 108 VAL A O 1
ATOM 836 N N . GLN A 1 109 ? 6.925 4.146 -1.870 1.00 97.69 109 GLN A N 1
ATOM 837 C CA . GLN A 1 109 ? 6.050 4.776 -0.891 1.00 97.69 109 GLN A CA 1
ATOM 838 C C . GLN A 1 109 ? 4.624 4.270 -1.086 1.00 97.69 109 GLN A C 1
ATOM 840 O O . GLN A 1 109 ? 4.047 4.419 -2.159 1.00 97.69 109 GLN A O 1
ATOM 845 N N . VAL A 1 110 ? 4.027 3.713 -0.035 1.00 97.00 110 VAL A N 1
ATOM 846 C CA . VAL A 1 110 ? 2.624 3.293 -0.014 1.00 97.00 110 VAL A CA 1
ATOM 847 C C . VAL A 1 110 ? 1.877 4.074 1.055 1.00 97.00 110 VAL A C 1
ATOM 849 O O . VAL A 1 110 ? 2.293 4.145 2.209 1.00 97.00 110 VAL A O 1
ATOM 852 N N . VAL A 1 111 ? 0.743 4.640 0.670 1.00 96.06 111 VAL A N 1
ATOM 853 C CA . VAL A 1 111 ? -0.178 5.368 1.531 1.00 96.06 111 VAL A CA 1
ATOM 854 C C . VAL A 1 111 ? -1.447 4.538 1.674 1.00 96.06 111 VAL A C 1
ATOM 856 O O . VAL A 1 111 ? -2.138 4.246 0.701 1.00 96.06 111 VAL A O 1
ATOM 859 N N . ILE A 1 112 ? -1.749 4.139 2.905 1.00 95.25 112 ILE A N 1
ATOM 860 C CA . ILE A 1 112 ? -2.935 3.359 3.250 1.00 95.25 112 ILE A CA 1
ATOM 861 C C . ILE A 1 112 ? -3.862 4.259 4.049 1.00 95.25 112 ILE A C 1
ATOM 863 O O . ILE A 1 112 ? -3.528 4.643 5.174 1.00 95.25 112 ILE A O 1
ATOM 867 N N . SER A 1 113 ? -5.034 4.559 3.500 1.00 93.69 113 SER A N 1
ATOM 868 C CA . SER A 1 113 ? -6.092 5.242 4.238 1.00 93.69 113 SER A CA 1
ATOM 869 C C . SER A 1 113 ? -7.094 4.229 4.781 1.00 93.69 113 SER A C 1
ATOM 871 O O . SER A 1 113 ? -7.513 3.318 4.069 1.00 93.69 113 SER A O 1
ATOM 873 N N . TYR A 1 114 ? -7.480 4.366 6.048 1.00 91.44 114 TYR A N 1
ATOM 874 C CA . TYR A 1 114 ? -8.352 3.418 6.742 1.00 91.44 114 TYR A CA 1
ATOM 875 C C . TYR A 1 114 ? -9.261 4.110 7.761 1.00 91.44 114 TYR A C 1
ATOM 877 O O . TYR A 1 114 ? -8.932 5.175 8.280 1.00 91.44 114 TYR A O 1
ATOM 885 N N . VAL A 1 115 ? -10.412 3.507 8.058 1.00 88.94 115 VAL A N 1
ATOM 886 C CA . VAL A 1 115 ? -11.375 4.039 9.030 1.00 88.94 115 VAL A CA 1
ATOM 887 C C . VAL A 1 115 ? -10.981 3.667 10.462 1.00 88.94 115 VAL A C 1
ATOM 889 O O . VAL A 1 115 ? -10.836 2.487 10.792 1.00 88.94 115 VAL A O 1
ATOM 892 N N . GLY A 1 116 ? -10.931 4.682 11.326 1.00 73.69 116 GLY A N 1
ATOM 893 C CA . GLY A 1 116 ? -11.019 4.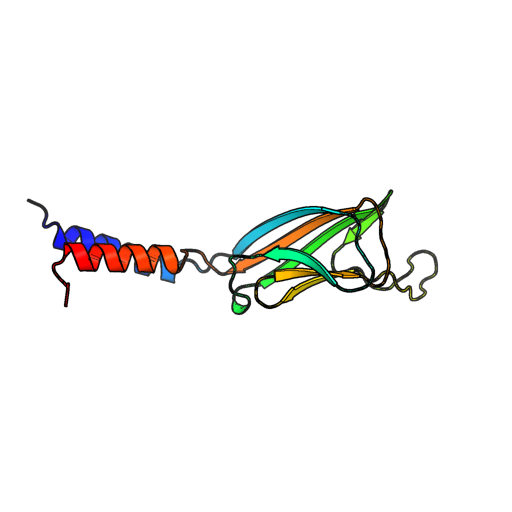567 12.781 1.00 73.69 116 GLY A CA 1
ATOM 894 C C . GLY A 1 116 ? -9.713 4.631 13.563 1.00 73.69 116 GLY A C 1
ATOM 895 O O . GLY A 1 116 ? -8.620 4.677 13.003 1.00 73.69 116 GLY A O 1
ATOM 896 N N . GLY A 1 117 ? -9.830 4.609 14.896 1.00 60.66 117 GLY A N 1
ATOM 897 C CA . GLY A 1 117 ? -8.694 4.459 15.799 1.00 60.66 117 GLY A CA 1
ATOM 898 C C . GLY A 1 117 ? -8.897 4.789 17.283 1.00 60.66 117 GLY A C 1
ATOM 899 O O . GLY A 1 117 ? -8.297 5.704 17.845 1.00 60.66 117 GLY A O 1
ATOM 900 N N . VAL A 1 118 ? -9.428 3.823 18.007 1.00 53.16 118 VAL A N 1
ATOM 901 C CA . VAL A 1 118 ? -8.754 3.408 19.235 1.00 53.16 118 VAL A CA 1
ATOM 902 C C . VAL A 1 118 ? -8.452 1.931 19.060 1.00 53.16 118 VAL A C 1
ATOM 904 O O . VAL A 1 118 ? -9.339 1.145 18.740 1.00 53.16 118 VAL A O 1
ATOM 907 N N . LYS A 1 119 ? -7.181 1.525 19.215 1.00 55.91 119 LYS A N 1
ATOM 908 C CA . LYS A 1 119 ? -6.823 0.103 19.119 1.00 55.91 119 LYS A CA 1
ATOM 909 C C . LYS A 1 119 ? -7.756 -0.678 20.050 1.00 55.91 119 LYS A C 1
ATOM 911 O O . LYS A 1 119 ? -7.733 -0.434 21.261 1.00 55.91 119 LYS A O 1
ATOM 916 N N . ARG A 1 120 ? -8.531 -1.637 19.522 1.00 56.56 120 ARG A N 1
ATOM 917 C CA . ARG A 1 120 ? -9.411 -2.512 20.328 1.00 56.56 120 ARG A CA 1
ATOM 918 C C . ARG A 1 120 ? -8.663 -3.113 21.525 1.00 56.56 120 ARG A C 1
ATOM 920 O O . ARG A 1 120 ? -9.248 -3.292 22.589 1.00 56.56 120 ARG A O 1
ATOM 927 N N . SER A 1 121 ? -7.356 -3.354 21.382 1.00 57.88 121 SER A N 1
ATOM 928 C CA . SER A 1 121 ? -6.461 -3.808 22.452 1.00 57.88 121 SER A CA 1
ATOM 929 C C . SER A 1 121 ? -6.319 -2.818 23.616 1.00 57.88 121 SER A C 1
ATOM 931 O O . SER A 1 121 ? -6.363 -3.251 24.765 1.00 57.88 121 SER A O 1
ATOM 933 N N . LYS A 1 122 ? -6.224 -1.504 23.367 1.00 58.09 122 LYS A N 1
ATOM 934 C CA . LYS A 1 122 ? -6.159 -0.472 24.419 1.00 58.09 122 LYS A CA 1
ATOM 935 C C . LYS A 1 122 ? -7.480 -0.366 25.181 1.00 58.09 122 LYS A C 1
ATOM 937 O O . LYS A 1 122 ? -7.469 -0.283 26.405 1.00 58.09 122 LYS A O 1
ATOM 942 N N . ILE A 1 123 ? -8.613 -0.462 24.481 1.00 64.19 123 ILE A N 1
ATOM 943 C CA . ILE A 1 123 ? -9.941 -0.507 25.117 1.00 64.19 123 ILE A CA 1
ATOM 944 C C . ILE A 1 123 ? -10.108 -1.791 25.925 1.00 64.19 123 ILE A C 1
ATOM 946 O O . ILE A 1 123 ? -10.622 -1.750 27.040 1.00 64.19 123 ILE A O 1
ATOM 950 N N . LYS A 1 124 ? -9.663 -2.936 25.395 1.00 64.56 124 LYS A N 1
ATOM 951 C CA . LYS A 1 124 ? -9.710 -4.221 26.100 1.00 64.56 124 LYS A CA 1
ATOM 952 C C . LYS A 1 124 ? -8.858 -4.182 27.370 1.00 64.56 124 LYS A C 1
ATOM 954 O O . LYS A 1 124 ? -9.366 -4.534 28.426 1.00 64.56 124 LYS A O 1
ATOM 959 N N . ALA A 1 125 ? -7.623 -3.686 27.293 1.00 66.88 125 ALA A N 1
ATOM 960 C CA . ALA A 1 125 ? -6.739 -3.528 28.447 1.00 66.88 125 ALA A CA 1
ATOM 961 C C . ALA A 1 125 ? -7.325 -2.569 29.496 1.00 66.88 125 ALA A C 1
ATOM 963 O O . ALA A 1 125 ? -7.339 -2.894 30.681 1.00 66.88 125 ALA A O 1
ATOM 964 N N . PHE A 1 126 ? -7.887 -1.435 29.066 1.00 68.81 126 PHE A N 1
ATOM 965 C CA . PHE A 1 126 ? -8.559 -0.497 29.964 1.00 68.81 126 PHE A CA 1
ATOM 966 C C . PHE A 1 126 ? -9.800 -1.117 30.623 1.00 68.81 126 PHE A C 1
ATOM 968 O O . PHE A 1 126 ? -9.959 -1.014 31.835 1.00 68.81 126 PHE A O 1
ATOM 975 N N . LYS A 1 127 ? -10.645 -1.835 29.870 1.00 69.50 127 LYS A N 1
ATOM 976 C CA . LYS A 1 127 ? -11.789 -2.582 30.423 1.00 69.50 127 LYS A CA 1
ATOM 977 C C . LYS A 1 127 ? -11.342 -3.618 31.456 1.00 69.50 127 LYS A C 1
ATOM 979 O O . LYS A 1 127 ? -11.962 -3.710 32.512 1.00 69.50 127 LYS A O 1
ATOM 984 N N . THR A 1 128 ? -10.273 -4.367 31.182 1.00 73.50 128 THR A N 1
ATOM 985 C CA . THR A 1 128 ? -9.697 -5.326 32.137 1.00 73.50 128 THR A CA 1
ATOM 986 C C . THR A 1 128 ? -9.218 -4.617 33.401 1.00 73.50 128 THR A C 1
ATOM 988 O O . THR A 1 128 ? -9.573 -5.028 34.501 1.00 73.50 128 THR A O 1
ATOM 991 N N . PHE A 1 129 ? -8.488 -3.510 33.259 1.00 74.19 129 PHE A N 1
ATOM 992 C CA . PHE A 1 129 ? -8.007 -2.713 34.386 1.00 74.19 129 PHE A CA 1
ATOM 993 C C . PHE A 1 129 ? -9.155 -2.157 35.246 1.00 74.19 129 PHE A C 1
ATOM 995 O O . PHE A 1 129 ? -9.133 -2.284 36.470 1.00 74.19 129 PHE A O 1
ATOM 1002 N N . VAL A 1 130 ? -10.193 -1.601 34.616 1.00 72.56 130 VAL A N 1
ATOM 1003 C CA . VAL A 1 130 ? -11.399 -1.113 35.303 1.00 72.56 130 VAL A CA 1
ATOM 1004 C C . VAL A 1 130 ? -12.102 -2.258 36.036 1.00 72.56 130 VAL A C 1
ATOM 1006 O O . VAL A 1 130 ? -12.451 -2.107 37.204 1.00 72.56 130 VAL A O 1
ATOM 1009 N N . LYS A 1 131 ? -12.252 -3.427 35.400 1.00 73.00 131 LYS A N 1
ATOM 1010 C CA . LYS A 1 131 ? -12.856 -4.617 36.023 1.00 73.00 131 LYS A CA 1
ATOM 1011 C C . LYS A 1 131 ? -12.060 -5.097 37.246 1.00 73.00 131 LYS A C 1
ATOM 1013 O O . LYS A 1 131 ? -12.663 -5.444 38.259 1.00 73.00 131 LYS A O 1
ATOM 1018 N N . MET A 1 132 ? -10.725 -5.062 37.182 1.00 73.56 132 MET A N 1
ATOM 1019 C CA . MET A 1 132 ? -9.854 -5.384 38.321 1.00 73.56 132 MET A CA 1
ATOM 1020 C C . MET A 1 132 ? -10.007 -4.372 39.464 1.00 73.56 132 MET A C 1
ATOM 1022 O O . MET A 1 132 ? -10.092 -4.767 40.622 1.00 73.56 132 MET A O 1
ATOM 1026 N N . LYS A 1 133 ? -10.091 -3.070 39.160 1.00 71.12 133 LYS A N 1
ATOM 1027 C CA . LYS A 1 133 ? -10.246 -2.013 40.176 1.00 71.12 133 LYS A CA 1
ATOM 1028 C C . LYS A 1 133 ? -11.643 -1.948 40.803 1.00 71.12 133 LYS A C 1
ATOM 1030 O O . LYS A 1 133 ? -11.757 -1.488 41.933 1.00 71.12 133 LYS A O 1
ATOM 1035 N N . LEU A 1 134 ? -12.679 -2.413 40.104 1.00 69.94 134 LEU A N 1
ATOM 1036 C CA . LEU A 1 134 ? -14.066 -2.452 40.591 1.00 69.94 134 LEU A CA 1
ATOM 1037 C C . LEU A 1 134 ? -14.446 -3.764 41.308 1.00 69.94 134 LEU A C 1
ATOM 1039 O O . LEU A 1 134 ? -15.595 -3.905 41.717 1.00 69.94 134 LEU A O 1
ATOM 1043 N N . GLY A 1 135 ? -13.505 -4.700 41.497 1.00 55.25 135 GLY A N 1
ATOM 1044 C CA . GLY A 1 135 ? -13.699 -5.875 42.359 1.00 55.25 135 GLY A CA 1
ATOM 1045 C C . GLY A 1 135 ? -14.231 -7.141 41.676 1.00 55.25 135 GLY A C 1
ATOM 1046 O O . GLY A 1 135 ? -14.871 -7.957 42.330 1.00 55.25 135 GLY A O 1
ATOM 1047 N N . GLY A 1 136 ? -13.982 -7.340 40.378 1.00 51.81 136 GLY A N 1
ATOM 1048 C CA . GLY A 1 136 ? -14.479 -8.507 39.637 1.00 51.81 136 GLY A CA 1
ATOM 1049 C C . GLY A 1 136 ? -13.405 -9.505 39.201 1.00 51.81 136 GLY A C 1
ATOM 1050 O O . GLY A 1 136 ? -13.232 -9.681 37.993 1.00 51.81 136 GLY A O 1
ATOM 1051 N N . VAL A 1 137 ? -12.722 -10.167 40.143 1.00 41.19 137 VAL A N 1
ATOM 1052 C CA . VAL A 1 137 ? -12.101 -11.481 39.889 1.00 41.19 137 VAL A CA 1
ATOM 1053 C C . VAL A 1 137 ? -13.084 -12.548 40.373 1.00 41.19 137 VAL A C 1
ATOM 1055 O O . VAL A 1 137 ? -13.233 -12.775 41.570 1.00 41.19 137 VAL A O 1
ATOM 1058 N N . LYS A 1 138 ? -13.789 -13.151 39.421 1.00 39.38 138 LYS A N 1
ATOM 1059 C CA . LYS A 1 138 ? -14.125 -14.573 39.450 1.00 39.38 138 LYS A CA 1
ATOM 1060 C C . LYS A 1 138 ? -13.471 -15.176 38.221 1.00 39.38 138 LYS A C 1
ATOM 1062 O O . LYS A 1 138 ? -13.556 -14.506 37.161 1.00 39.38 138 LYS A O 1
#

Solvent-accessible surface area (backbone atoms only — not comparable to full-atom values): 7853 Å² total; per-residue (Å²): 132,85,54,68,64,60,53,52,52,53,50,51,52,52,50,52,51,49,54,72,65,36,71,48,79,39,76,47,79,47,77,48,81,43,66,46,49,55,41,82,35,83,74,46,81,50,101,52,63,73,93,33,56,75,47,74,40,37,38,38,37,40,90,97,43,79,42,52,37,67,30,69,41,62,34,89,92,74,75,41,79,43,65,64,27,33,36,73,48,75,58,95,37,30,34,29,40,39,27,56,38,73,45,68,73,24,42,37,38,38,39,38,32,26,57,41,77,63,61,68,64,59,55,49,52,49,51,51,51,50,37,59,76,72,71,62,85,128

Mean predicted aligned error: 11.11 Å

Secondary structure (DSSP, 8-state):
---HHHHHHHHHHHHHHHHHH--PEEEEEEEEEEEEPSEEEEEEE-SS-GGGEEEEEEEEEETTEEEEESBPSB-TTTS-B-S--EEEEEETTEEEEEESS-EEEEEEEEEEEEE--S-HHHHHHHHHHHHHHTT---